Protein AF-A0A1V9RCN2-F1 (afdb_monomer)

Nearest PDB structures (foldseek):
  7xe4-assembly1_F  TM=6.080E-01  e=4.441E+00  Saccharomyces cerevisiae
  7spa-assembly1_C  TM=5.576E-01  e=6.032E+00  Lama glama
  8tqi-assembly1_C  TM=5.115E-01  e=6.032E+00  Homo sapiens
  9aso-assembly1_A  TM=3.128E-01  e=3.696E+00  Homo sapiens

Foldseek 3Di:
DFDQDLVQCATPVRHGDKDKDWAWDDDPDPPPFTKTWIAIDGSVCVVVVPPVSGFFPQDPPPDVPDPCLVVDPPDDPVVVPPSPRKGFDIDGPVCVVDRHIDD

Sequence (103 aa):
MVQGNALTKIDGDGNPIIFSEWQLLPIVGNIKHQRVQRLEYTFQDILDGKEESQGVLTHKDSEELDLFDFLDEDYNPEEEEQDIKKQYAPVRITKVYKKELEG

Solvent-accessible surface area (backbone atoms only — not comparable to full-atom values): 6584 Å² total; per-residue (Å²): 135,84,76,52,40,79,92,76,38,20,33,86,87,69,46,71,37,74,44,80,45,75,47,78,50,83,81,65,83,90,58,90,65,67,36,27,29,51,32,46,40,41,56,62,41,64,72,71,64,52,72,84,47,70,16,39,50,86,61,83,68,84,70,84,71,62,94,58,52,85,74,46,97,81,62,52,79,77,64,78,66,57,81,60,73,40,32,44,41,76,34,44,63,94,47,67,90,57,91,55,72,45,128

Organism: NCBI:txid1624

Radius of gyration: 17.19 Å; Cα contacts (8 Å, |Δi|>4): 131; chains: 1; bounding box: 36×39×43 Å

Structure (mmCIF, N/CA/C/O backbone):
data_AF-A0A1V9RCN2-F1
#
_entry.id   AF-A0A1V9RCN2-F1
#
loop_
_atom_site.group_PDB
_atom_site.id
_atom_site.type_symbol
_atom_site.label_atom_id
_atom_site.label_alt_id
_atom_site.label_comp_id
_atom_site.label_asym_id
_atom_site.label_entity_id
_atom_site.label_seq_id
_atom_site.pdbx_PDB_ins_code
_atom_site.Cartn_x
_atom_site.Cartn_y
_atom_site.Cartn_z
_atom_site.occupancy
_atom_site.B_iso_or_equiv
_atom_site.auth_seq_id
_atom_site.auth_comp_id
_atom_site.auth_asym_id
_atom_site.auth_atom_id
_atom_site.pdbx_PDB_model_num
ATOM 1 N N . MET A 1 1 ? -15.972 -9.422 -1.942 1.00 46.81 1 MET A N 1
ATOM 2 C CA . MET A 1 1 ? -15.742 -8.001 -1.612 1.00 46.81 1 MET A CA 1
ATOM 3 C C . MET A 1 1 ? -16.714 -7.650 -0.504 1.00 46.81 1 MET A C 1
ATOM 5 O O . MET A 1 1 ? -17.905 -7.581 -0.778 1.00 46.81 1 MET A O 1
ATOM 9 N N . VAL A 1 2 ? -16.239 -7.550 0.737 1.00 54.41 2 VAL A N 1
ATOM 10 C CA . VAL A 1 2 ? -17.045 -7.022 1.847 1.00 54.41 2 VAL A CA 1
ATOM 11 C C . VAL A 1 2 ? -16.967 -5.502 1.754 1.00 54.41 2 VAL A C 1
ATOM 13 O O . VAL A 1 2 ? -15.885 -4.943 1.589 1.00 54.41 2 VAL A O 1
ATOM 16 N N . GLN A 1 3 ? -18.118 -4.836 1.743 1.00 61.38 3 GLN A N 1
ATOM 17 C CA . GLN A 1 3 ? -18.186 -3.383 1.659 1.00 61.38 3 GLN A CA 1
ATOM 18 C C . GLN A 1 3 ? -17.971 -2.812 3.064 1.00 61.38 3 GLN A C 1
ATOM 20 O O . GLN A 1 3 ? -18.799 -3.031 3.944 1.00 61.38 3 GLN A O 1
ATOM 25 N N . GLY A 1 4 ? -16.856 -2.114 3.285 1.00 73.00 4 GLY A N 1
ATOM 26 C CA . GLY A 1 4 ? -16.598 -1.441 4.557 1.00 73.00 4 GLY A CA 1
ATOM 27 C C . GLY A 1 4 ? -17.447 -0.185 4.748 1.00 73.00 4 GLY A C 1
ATOM 28 O O . GLY A 1 4 ? -17.975 0.385 3.788 1.00 73.00 4 GLY A O 1
ATOM 29 N N . ASN A 1 5 ? -17.584 0.262 5.995 1.00 80.19 5 ASN A N 1
ATOM 30 C CA . ASN A 1 5 ? -18.309 1.478 6.335 1.00 80.19 5 ASN A CA 1
ATOM 31 C C . ASN A 1 5 ? -17.329 2.648 6.512 1.00 80.19 5 ASN A C 1
ATOM 33 O O . ASN A 1 5 ? -16.639 2.774 7.523 1.00 80.19 5 ASN A O 1
ATOM 37 N N . ALA A 1 6 ? -17.303 3.537 5.516 1.00 79.81 6 ALA A N 1
ATOM 38 C CA . ALA A 1 6 ? -16.411 4.695 5.493 1.00 79.81 6 ALA A CA 1
ATOM 39 C C . ALA A 1 6 ? -16.599 5.644 6.692 1.00 79.81 6 ALA A C 1
ATOM 41 O O . ALA A 1 6 ? -15.634 6.264 7.126 1.00 79.81 6 ALA A O 1
ATOM 42 N N . LEU A 1 7 ? -17.811 5.749 7.254 1.00 81.75 7 LEU A N 1
ATOM 43 C CA . LEU A 1 7 ? -18.071 6.621 8.407 1.00 81.75 7 LEU A CA 1
ATOM 44 C C . LEU A 1 7 ? -17.450 6.066 9.692 1.00 81.75 7 LEU A C 1
ATOM 46 O O . LEU A 1 7 ? -16.985 6.834 10.531 1.00 81.75 7 LEU A O 1
ATOM 50 N N . THR A 1 8 ? -17.441 4.741 9.846 1.00 83.31 8 THR A N 1
ATOM 51 C CA . THR A 1 8 ? -16.873 4.066 11.022 1.00 83.31 8 THR A CA 1
ATOM 52 C C . THR A 1 8 ? -15.419 3.657 10.824 1.00 83.31 8 THR A C 1
ATOM 54 O O . THR A 1 8 ? -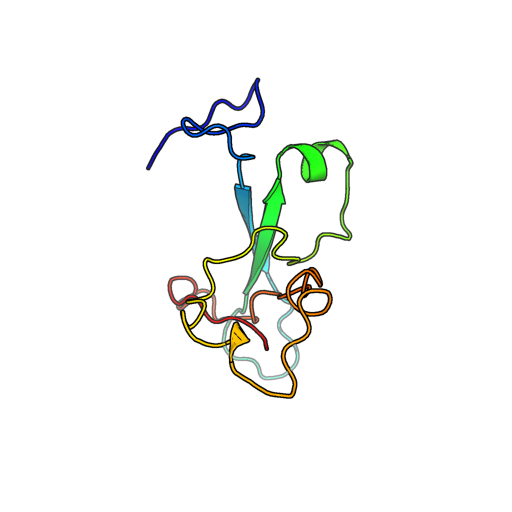14.794 3.217 11.782 1.00 83.31 8 THR A O 1
ATOM 57 N N . LYS A 1 9 ? -14.869 3.833 9.613 1.00 83.12 9 LYS A N 1
ATOM 58 C CA . LYS A 1 9 ? -13.482 3.504 9.231 1.00 83.12 9 LYS A CA 1
ATOM 59 C C . LYS A 1 9 ? -13.140 2.011 9.316 1.00 83.12 9 LYS A C 1
ATOM 61 O O . LYS A 1 9 ? -11.970 1.655 9.194 1.00 83.12 9 LYS A O 1
ATOM 66 N N . ILE A 1 10 ? -14.146 1.159 9.496 1.00 83.44 10 ILE A N 1
ATOM 67 C CA . ILE A 1 10 ? -14.001 -0.286 9.693 1.00 83.44 10 ILE A CA 1
ATOM 68 C C . ILE A 1 10 ? -14.810 -1.072 8.662 1.00 83.44 10 ILE A C 1
ATOM 70 O O . ILE A 1 10 ? -15.805 -0.577 8.118 1.00 83.44 10 ILE A O 1
ATOM 74 N N . ASP A 1 11 ? -14.370 -2.290 8.381 1.00 82.69 11 ASP A N 1
ATOM 75 C CA . ASP A 1 11 ? -15.083 -3.250 7.554 1.00 82.69 11 ASP A CA 1
ATOM 76 C C . ASP A 1 11 ? -16.183 -3.998 8.334 1.00 82.69 11 ASP A C 1
ATOM 78 O O . ASP A 1 11 ? -16.496 -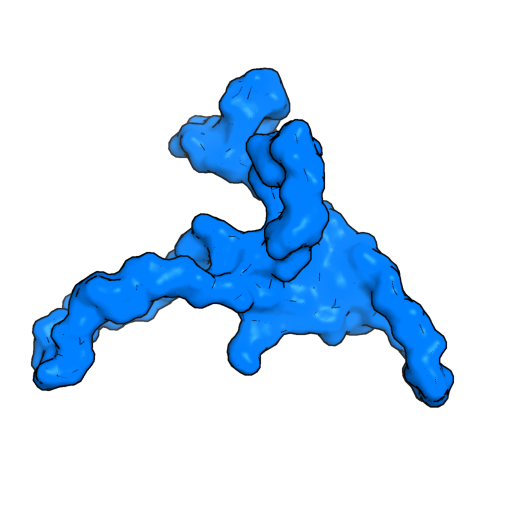3.672 9.482 1.00 82.69 11 ASP A O 1
ATOM 82 N N . GLY A 1 12 ? -16.828 -4.967 7.679 1.00 79.94 12 GLY A N 1
ATOM 83 C CA . GLY A 1 12 ? -17.887 -5.775 8.293 1.00 79.94 12 GLY A CA 1
ATOM 84 C C . GLY A 1 12 ? -17.404 -6.700 9.415 1.00 79.94 12 GLY A C 1
ATOM 85 O O . GLY A 1 12 ? -18.228 -7.141 10.212 1.00 79.94 12 GLY A O 1
ATOM 86 N N . ASP A 1 13 ? -16.096 -6.944 9.493 1.00 80.19 13 ASP A N 1
ATOM 87 C CA . ASP A 1 13 ? -15.444 -7.812 10.472 1.00 80.19 13 ASP A CA 1
ATOM 88 C C . ASP A 1 13 ? -14.817 -7.000 11.625 1.00 80.19 13 ASP A C 1
ATOM 90 O O . ASP A 1 13 ? -14.294 -7.565 12.584 1.00 80.19 13 ASP A O 1
ATOM 94 N N . GLY A 1 14 ? -14.919 -5.665 11.572 1.00 80.19 14 GLY A N 1
ATOM 95 C CA . GLY A 1 14 ? -14.399 -4.747 12.584 1.00 80.19 14 GLY A CA 1
ATOM 96 C C . GLY A 1 14 ? -12.949 -4.313 12.360 1.00 80.19 14 GLY A C 1
ATOM 97 O O . GLY A 1 14 ? -12.410 -3.585 13.193 1.00 80.19 14 GLY A O 1
ATOM 98 N N . ASN A 1 15 ? -12.328 -4.703 11.244 1.00 81.94 15 ASN A N 1
ATOM 99 C CA . ASN A 1 15 ? -10.955 -4.328 10.918 1.00 81.94 15 ASN A CA 1
ATOM 100 C C . ASN A 1 15 ? -10.905 -2.949 10.246 1.00 81.94 15 ASN A C 1
ATOM 102 O O . ASN A 1 15 ? -11.861 -2.564 9.570 1.00 81.94 15 ASN A O 1
ATOM 106 N N . PRO A 1 16 ? -9.801 -2.192 10.372 1.00 83.12 16 PRO A N 1
ATOM 107 C CA . PRO A 1 16 ? -9.630 -0.937 9.648 1.00 83.12 16 PRO A CA 1
ATOM 108 C C . PRO A 1 16 ? -9.759 -1.119 8.131 1.00 83.12 16 PRO A C 1
ATOM 110 O O . PRO A 1 16 ? -9.200 -2.049 7.553 1.00 83.12 16 PRO A O 1
ATOM 113 N N . ILE A 1 17 ? -10.453 -0.195 7.462 1.00 82.56 17 ILE A N 1
ATOM 114 C CA . ILE A 1 17 ? -10.524 -0.192 5.995 1.00 82.56 17 ILE A CA 1
ATOM 115 C C . ILE A 1 17 ? -9.146 0.149 5.430 1.00 82.56 17 ILE A C 1
ATOM 117 O O . ILE A 1 17 ? -8.610 1.224 5.714 1.00 82.56 17 ILE A O 1
ATOM 121 N N . ILE A 1 18 ? -8.629 -0.743 4.585 1.00 81.50 18 ILE A N 1
ATOM 122 C CA . ILE A 1 18 ? -7.358 -0.578 3.878 1.00 81.50 18 ILE A CA 1
ATOM 123 C C . ILE A 1 18 ? -7.623 -0.050 2.465 1.00 81.50 18 ILE A C 1
ATOM 125 O O . ILE A 1 18 ? -8.390 -0.628 1.690 1.00 81.50 18 ILE A O 1
ATOM 129 N N . PHE A 1 19 ? -6.955 1.043 2.115 1.00 81.94 19 PHE A N 1
ATOM 130 C CA . PHE A 1 19 ? -6.921 1.620 0.778 1.00 81.94 19 PHE A CA 1
ATOM 131 C C . PHE A 1 19 ? -5.621 1.234 0.094 1.00 81.94 19 PHE A C 1
ATOM 133 O O . PHE A 1 19 ? -4.560 1.358 0.689 1.00 81.94 19 PHE A O 1
ATOM 140 N N . SER A 1 20 ? -5.698 0.808 -1.166 1.00 83.75 20 SER A N 1
ATOM 141 C CA . SER A 1 20 ? -4.515 0.592 -1.997 1.00 83.75 20 SER A CA 1
ATOM 142 C C . SER A 1 20 ? -4.390 1.680 -3.050 1.00 83.75 20 SER A C 1
ATOM 144 O O . SER A 1 20 ? -5.281 1.840 -3.886 1.00 83.75 20 SER A O 1
ATOM 146 N N . GLU A 1 21 ? -3.254 2.362 -3.057 1.00 85.44 21 GLU A N 1
ATOM 147 C CA . GLU A 1 21 ? -2.877 3.338 -4.071 1.00 85.44 21 GLU A CA 1
ATOM 148 C C . GLU A 1 21 ? -1.720 2.805 -4.923 1.00 85.44 21 GLU A C 1
ATOM 150 O O . GLU A 1 21 ? -0.880 2.037 -4.455 1.00 85.44 21 GLU A O 1
ATOM 155 N N . TRP A 1 22 ? -1.681 3.193 -6.198 1.00 87.62 22 TRP A N 1
ATOM 156 C CA . TRP A 1 22 ? -0.579 2.868 -7.102 1.00 87.62 22 TRP A CA 1
ATOM 157 C C . TRP A 1 22 ? 0.148 4.145 -7.509 1.00 87.62 22 TRP A C 1
ATOM 159 O O . TRP A 1 22 ? -0.346 4.904 -8.344 1.00 87.62 22 TRP A O 1
ATOM 169 N N . GLN A 1 23 ? 1.346 4.353 -6.966 1.00 88.50 23 GLN A N 1
ATOM 170 C CA . GLN A 1 23 ? 2.180 5.498 -7.310 1.00 88.50 23 GLN A CA 1
ATOM 171 C C . GLN A 1 23 ? 2.987 5.209 -8.581 1.00 88.50 23 GLN A C 1
ATOM 173 O O . GLN A 1 23 ? 3.684 4.196 -8.681 1.00 88.50 23 GLN A O 1
ATOM 178 N N . LEU A 1 24 ? 2.916 6.111 -9.564 1.00 89.94 24 LEU A N 1
ATOM 179 C CA . LEU A 1 24 ? 3.761 6.051 -10.758 1.00 89.94 24 LEU A CA 1
ATOM 180 C C . LEU A 1 24 ? 5.209 6.388 -10.388 1.00 89.94 24 LEU A C 1
ATOM 182 O O . LEU A 1 24 ? 5.486 7.467 -9.868 1.00 89.94 24 LEU A O 1
ATOM 186 N N . LEU A 1 25 ? 6.141 5.494 -10.716 1.00 88.50 25 LEU A N 1
ATOM 187 C CA . LEU A 1 25 ? 7.565 5.756 -10.524 1.00 88.50 25 LEU A CA 1
ATOM 188 C C . LEU A 1 25 ? 8.159 6.484 -11.737 1.00 88.50 25 LEU A C 1
ATOM 190 O O . LEU A 1 25 ? 7.764 6.203 -12.875 1.00 88.50 25 LEU A O 1
ATOM 194 N N . PRO A 1 26 ? 9.127 7.393 -11.532 1.00 86.31 26 PRO A N 1
ATOM 195 C CA . PRO A 1 26 ? 9.784 8.081 -12.633 1.00 86.31 26 PRO A CA 1
ATOM 196 C C . PRO A 1 26 ? 10.500 7.086 -13.554 1.00 86.31 26 PRO A C 1
ATOM 198 O O . PRO A 1 26 ? 11.103 6.103 -13.115 1.00 86.31 26 PRO A O 1
ATOM 201 N N . ILE A 1 27 ? 10.458 7.355 -14.857 1.00 83.81 27 ILE A N 1
ATOM 202 C CA . ILE A 1 27 ? 11.210 6.585 -15.849 1.00 83.81 27 ILE A CA 1
ATOM 203 C C . ILE A 1 27 ? 12.652 7.100 -15.829 1.00 83.81 27 ILE A C 1
ATOM 205 O O . ILE A 1 27 ? 12.944 8.167 -16.363 1.00 83.81 27 ILE A O 1
ATOM 209 N N . VAL A 1 28 ? 13.556 6.353 -15.195 1.00 79.44 28 VAL A N 1
ATOM 210 C CA . VAL A 1 28 ? 14.982 6.706 -15.111 1.00 79.44 28 VAL A CA 1
ATOM 211 C C . VAL A 1 28 ? 15.787 5.887 -16.125 1.00 79.44 28 VAL A C 1
ATOM 213 O O . VAL A 1 28 ? 15.705 4.661 -16.156 1.00 79.44 28 VAL A O 1
ATOM 216 N N . GLY A 1 29 ? 16.589 6.546 -16.965 1.00 74.94 29 GLY A N 1
ATOM 217 C CA . GLY A 1 29 ? 17.472 5.883 -17.935 1.00 74.94 29 GLY A CA 1
ATOM 218 C C . GLY A 1 29 ? 16.731 5.136 -19.058 1.00 74.94 29 GLY A C 1
ATOM 219 O O . GLY A 1 29 ? 15.740 5.620 -19.593 1.00 74.94 29 GLY A O 1
ATOM 220 N N . ASN A 1 30 ? 17.214 3.941 -19.425 1.00 73.94 30 ASN A N 1
ATOM 221 C CA . ASN A 1 30 ? 16.687 3.124 -20.537 1.00 73.94 30 ASN A CA 1
ATOM 222 C C . ASN A 1 30 ? 15.507 2.209 -20.142 1.00 73.94 30 ASN A C 1
ATOM 224 O O . ASN A 1 30 ? 15.289 1.158 -20.757 1.00 73.94 30 ASN A O 1
ATOM 228 N N . ILE A 1 31 ? 14.755 2.552 -19.094 1.00 74.12 31 ILE A N 1
ATOM 229 C CA . ILE A 1 31 ? 13.608 1.749 -18.662 1.00 74.12 31 ILE A CA 1
ATOM 230 C C . ILE A 1 31 ? 12.513 1.821 -19.735 1.00 74.12 31 ILE A C 1
ATOM 232 O O . ILE A 1 31 ? 11.888 2.852 -19.954 1.00 74.12 31 ILE A O 1
ATOM 236 N N . LYS A 1 32 ? 12.256 0.690 -20.400 1.00 77.88 32 LYS A N 1
ATOM 237 C CA . LYS A 1 32 ? 11.280 0.590 -21.502 1.00 77.88 32 LYS A CA 1
ATOM 238 C C . LYS A 1 32 ? 9.815 0.549 -21.053 1.00 77.88 32 LYS A C 1
ATOM 240 O O . LYS A 1 32 ? 8.923 0.577 -21.895 1.00 77.88 32 LYS A O 1
ATOM 245 N N . HIS A 1 33 ? 9.550 0.398 -19.756 1.00 84.44 33 HIS A N 1
ATOM 246 C CA . HIS A 1 33 ? 8.208 0.133 -19.238 1.00 84.44 33 HIS A CA 1
ATOM 247 C C . HIS A 1 33 ? 7.921 0.945 -17.977 1.00 84.44 33 HIS A C 1
ATOM 249 O O . HIS A 1 33 ? 8.720 0.921 -17.043 1.00 84.44 33 HIS A O 1
ATOM 255 N N . GLN A 1 34 ? 6.746 1.575 -17.923 1.00 89.44 34 GLN A N 1
ATOM 256 C CA . GLN A 1 34 ? 6.255 2.267 -16.734 1.00 89.44 34 GLN A CA 1
ATOM 257 C C . GLN A 1 34 ? 6.164 1.299 -15.546 1.00 89.44 34 GLN A C 1
ATOM 259 O O . GLN A 1 34 ? 5.549 0.227 -15.646 1.00 89.44 34 GLN A O 1
ATOM 264 N N . ARG A 1 35 ? 6.776 1.686 -14.425 1.00 89.81 35 ARG A N 1
ATOM 265 C CA . ARG A 1 35 ? 6.686 0.969 -13.150 1.00 89.81 35 ARG A CA 1
ATOM 266 C C . ARG A 1 35 ? 5.782 1.723 -12.186 1.00 89.81 35 ARG A C 1
ATOM 268 O O . ARG A 1 35 ? 5.637 2.941 -12.288 1.00 89.81 35 ARG A O 1
ATOM 275 N N . VAL A 1 36 ? 5.177 0.981 -11.276 1.00 89.88 36 VAL A N 1
ATOM 276 C CA . VAL A 1 36 ? 4.347 1.498 -10.197 1.00 89.88 36 VAL A CA 1
ATOM 277 C C . VAL A 1 36 ? 4.720 0.806 -8.900 1.00 89.88 36 VAL A C 1
ATOM 279 O O . VAL A 1 36 ? 5.158 -0.345 -8.922 1.00 89.88 36 VAL A O 1
ATOM 282 N N . GLN A 1 37 ? 4.537 1.505 -7.793 1.00 87.56 37 GLN A N 1
ATOM 283 C CA . GLN A 1 37 ? 4.660 0.945 -6.457 1.00 87.56 37 GLN A CA 1
ATOM 284 C C . GLN A 1 37 ? 3.290 0.979 -5.791 1.00 87.56 37 GLN A C 1
ATOM 286 O O . GLN A 1 37 ? 2.564 1.966 -5.928 1.00 87.56 37 GLN A O 1
ATOM 291 N N . ARG A 1 38 ? 2.913 -0.117 -5.128 1.00 85.94 38 ARG A N 1
ATOM 292 C CA . ARG A 1 38 ? 1.679 -0.161 -4.344 1.00 85.94 38 ARG A CA 1
ATOM 293 C C . ARG A 1 38 ? 1.945 0.432 -2.972 1.00 85.94 38 ARG A C 1
ATOM 295 O O . ARG A 1 38 ? 2.946 0.099 -2.346 1.00 85.94 38 ARG A O 1
ATOM 302 N N . LEU A 1 39 ? 1.022 1.254 -2.512 1.00 83.69 39 LEU A N 1
ATOM 303 C CA . LEU A 1 39 ? 1.011 1.828 -1.178 1.00 83.69 39 LEU A CA 1
ATOM 304 C C . LEU A 1 39 ? -0.314 1.451 -0.527 1.00 83.69 39 LEU A C 1
ATOM 306 O O . LEU A 1 39 ? -1.336 1.365 -1.215 1.00 83.69 39 LEU A O 1
ATOM 310 N N . GLU A 1 40 ? -0.294 1.179 0.772 1.00 83.50 40 GLU A N 1
ATOM 311 C CA . GLU A 1 40 ? -1.492 0.834 1.526 1.00 83.50 40 GLU A CA 1
ATOM 312 C C . GLU A 1 40 ? -1.640 1.738 2.740 1.00 83.50 40 GLU A C 1
ATOM 314 O O . GLU A 1 40 ? -0.665 2.031 3.423 1.00 83.50 40 GLU A O 1
ATOM 319 N N . TYR A 1 41 ? -2.872 2.180 2.979 1.00 79.81 41 TYR A N 1
ATOM 320 C CA . TYR A 1 41 ? -3.201 3.162 4.005 1.00 79.81 41 TYR A CA 1
ATOM 321 C C . TYR A 1 41 ? -4.477 2.764 4.724 1.00 79.81 41 TYR A C 1
ATOM 323 O O . TYR A 1 41 ? -5.427 2.298 4.088 1.00 79.81 41 TYR A O 1
ATOM 331 N N . THR A 1 42 ? -4.554 3.016 6.028 1.00 83.88 42 THR A N 1
ATOM 332 C CA . THR A 1 42 ? -5.845 3.004 6.717 1.00 83.88 42 THR A CA 1
ATOM 333 C C . THR A 1 42 ? -6.563 4.339 6.529 1.00 83.88 42 THR A C 1
ATOM 335 O O . THR A 1 42 ? -5.961 5.364 6.204 1.00 83.88 42 THR A O 1
ATOM 338 N N . PHE A 1 43 ? -7.870 4.368 6.793 1.00 82.81 43 PHE A N 1
ATOM 339 C CA . PHE A 1 43 ? -8.625 5.627 6.803 1.00 82.81 43 PHE A CA 1
ATOM 340 C C . PHE A 1 43 ? -8.017 6.659 7.772 1.00 82.81 43 PHE A C 1
ATOM 342 O O . PHE A 1 43 ? -8.049 7.859 7.507 1.00 82.81 43 PHE A O 1
ATOM 349 N N . GLN A 1 44 ? -7.470 6.201 8.903 1.00 81.31 44 GLN A N 1
ATOM 350 C CA . GLN A 1 44 ? -6.868 7.088 9.893 1.00 81.31 44 GLN A CA 1
ATOM 351 C C . GLN A 1 44 ? -5.563 7.703 9.378 1.00 81.31 44 GLN A C 1
ATOM 353 O O . GLN A 1 44 ? -5.37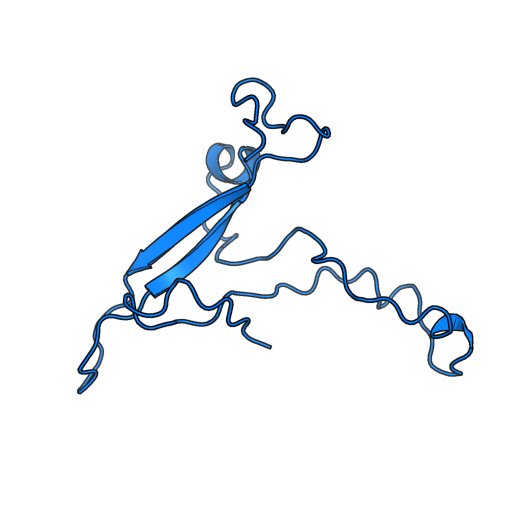0 8.900 9.559 1.00 81.31 44 GLN A O 1
ATOM 358 N N . ASP A 1 45 ? -4.733 6.942 8.660 1.00 80.62 45 ASP A N 1
ATOM 359 C CA . ASP A 1 45 ? -3.484 7.456 8.077 1.00 80.62 45 ASP A CA 1
ATOM 360 C C . ASP A 1 45 ? -3.738 8.581 7.068 1.00 80.62 45 ASP A C 1
ATOM 362 O O . ASP A 1 45 ? -3.025 9.587 7.060 1.00 80.62 45 ASP A O 1
ATOM 366 N N . ILE A 1 46 ? -4.804 8.445 6.269 1.00 82.12 46 ILE A N 1
ATOM 367 C CA . ILE A 1 46 ? -5.244 9.476 5.319 1.00 82.12 46 ILE A CA 1
ATOM 368 C C . ILE A 1 46 ? -5.687 10.745 6.060 1.00 82.12 46 ILE A C 1
ATOM 370 O O . ILE A 1 46 ? -5.345 11.852 5.648 1.00 82.12 46 ILE A O 1
ATOM 374 N N . LEU A 1 47 ? -6.444 10.604 7.153 1.00 83.56 47 LEU A N 1
ATOM 375 C CA . LEU A 1 47 ? -6.913 11.745 7.949 1.00 83.56 47 LEU A CA 1
ATOM 376 C C . LEU A 1 47 ? -5.776 12.458 8.683 1.00 83.56 47 LEU A C 1
ATOM 378 O O . LEU A 1 47 ? -5.793 13.682 8.787 1.00 83.56 47 LEU A O 1
ATOM 382 N N . ASP A 1 48 ? -4.802 11.697 9.174 1.00 84.25 48 ASP A N 1
ATOM 383 C CA . ASP A 1 48 ? -3.639 12.219 9.888 1.00 84.25 48 ASP A CA 1
ATOM 384 C C . ASP A 1 48 ? -2.611 12.858 8.936 1.00 84.25 48 ASP A C 1
ATOM 386 O O . ASP A 1 48 ? -1.653 13.479 9.395 1.00 84.25 48 ASP A O 1
ATOM 390 N N . GLY A 1 49 ? -2.789 12.713 7.616 1.00 74.19 49 GLY A N 1
ATOM 391 C CA . GLY A 1 49 ? -1.857 13.227 6.613 1.00 74.19 49 GLY A CA 1
ATOM 392 C C . GLY A 1 49 ? -0.488 12.549 6.675 1.00 74.19 49 GLY A C 1
ATOM 393 O O . GLY A 1 49 ? 0.524 13.167 6.346 1.00 74.19 49 GLY A O 1
ATOM 394 N N . LYS A 1 50 ? -0.432 11.291 7.133 1.00 66.88 50 LYS A N 1
ATOM 395 C CA . LYS A 1 50 ? 0.820 10.539 7.253 1.00 66.88 50 LYS A CA 1
ATOM 396 C C . LYS A 1 50 ? 1.317 10.105 5.876 1.00 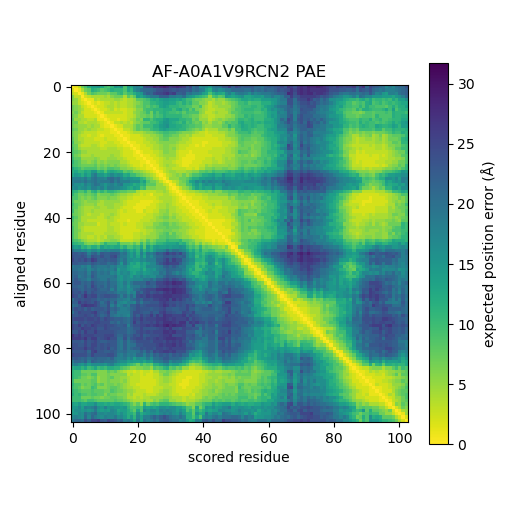66.88 50 LYS A C 1
ATOM 398 O O . LYS A 1 50 ? 1.082 8.976 5.453 1.00 66.88 50 LYS A O 1
ATOM 403 N N . GLU A 1 51 ? 2.081 10.972 5.217 1.00 58.09 51 GLU A N 1
ATOM 404 C CA . GLU A 1 51 ? 2.822 10.607 4.002 1.00 58.09 51 GLU A CA 1
ATOM 405 C C . GLU A 1 51 ? 3.865 9.505 4.276 1.00 58.09 51 GLU A C 1
ATOM 407 O O . GLU A 1 51 ? 4.145 8.699 3.398 1.00 58.09 51 GLU A O 1
ATOM 412 N N . GLU A 1 52 ? 4.387 9.410 5.507 1.00 48.56 52 GLU A N 1
ATOM 413 C CA . GLU A 1 52 ? 5.448 8.467 5.914 1.00 48.56 52 GLU A CA 1
ATOM 414 C C . GLU A 1 52 ? 5.013 6.998 6.027 1.00 48.56 52 GLU A C 1
ATOM 416 O O . GLU A 1 52 ? 5.854 6.114 6.185 1.00 48.56 52 GLU A O 1
ATOM 421 N N . SER A 1 53 ? 3.721 6.698 5.883 1.00 48.94 53 SER A N 1
ATOM 422 C CA . SER A 1 53 ? 3.232 5.318 5.745 1.00 48.94 53 SER A CA 1
ATOM 423 C C . SER A 1 53 ? 3.439 4.775 4.322 1.00 48.94 53 SER A C 1
ATOM 425 O O . SER A 1 53 ? 2.679 3.934 3.852 1.00 48.94 53 SER A O 1
ATOM 427 N N . GLN A 1 54 ? 4.476 5.249 3.614 1.00 49.44 54 GLN A N 1
ATOM 428 C CA . GLN A 1 54 ? 4.838 4.759 2.286 1.00 49.44 54 GLN A CA 1
ATOM 429 C C . GLN A 1 54 ? 5.130 3.260 2.352 1.00 49.44 54 GLN A C 1
ATOM 431 O O . GLN A 1 54 ? 6.211 2.822 2.740 1.00 49.44 54 GLN A O 1
ATOM 436 N N . GLY A 1 55 ? 4.119 2.477 1.996 1.00 47.03 55 GLY A N 1
ATOM 437 C CA . GLY A 1 55 ? 4.218 1.043 1.826 1.00 47.03 55 GLY A CA 1
ATOM 438 C C . GLY A 1 55 ? 4.356 0.246 3.113 1.00 47.03 55 GLY A C 1
ATOM 439 O O . GLY A 1 55 ? 4.641 -0.926 2.987 1.00 47.03 55 GLY A O 1
ATOM 440 N N . VAL A 1 56 ? 4.177 0.800 4.316 1.00 51.06 56 VAL A N 1
ATOM 441 C CA . VAL A 1 56 ? 4.252 -0.028 5.531 1.00 51.06 56 VAL A CA 1
ATOM 442 C C . VAL A 1 56 ? 3.010 -0.910 5.609 1.00 51.06 56 VAL A C 1
ATOM 444 O O . VAL A 1 56 ? 1.916 -0.423 5.890 1.00 51.06 56 VAL A O 1
ATOM 447 N N . LEU A 1 57 ? 3.184 -2.212 5.386 1.00 52.66 57 LEU A N 1
ATOM 448 C CA . LEU A 1 57 ? 2.201 -3.216 5.775 1.00 52.66 57 LEU A CA 1
ATOM 449 C C . LEU A 1 57 ? 2.060 -3.193 7.302 1.00 52.66 57 LEU A C 1
ATOM 451 O O . LEU A 1 57 ? 2.882 -3.742 8.022 1.00 52.66 57 LEU A O 1
ATOM 455 N N . THR A 1 58 ? 1.042 -2.494 7.801 1.00 50.56 58 THR A N 1
ATOM 456 C CA . THR A 1 58 ? 0.701 -2.436 9.237 1.00 50.56 58 THR A CA 1
ATOM 457 C C . THR A 1 58 ? -0.197 -3.586 9.679 1.00 50.56 58 THR A C 1
ATOM 459 O O . THR A 1 58 ? -0.534 -3.710 10.852 1.00 50.56 58 THR A O 1
ATOM 462 N N . HIS A 1 59 ? -0.631 -4.413 8.734 1.00 51.94 59 HIS A N 1
ATOM 463 C CA . HIS A 1 59 ? -1.379 -5.622 9.007 1.00 51.94 59 HIS A CA 1
ATOM 464 C C . HIS A 1 59 ? -0.419 -6.798 8.880 1.00 51.94 59 HIS A C 1
ATOM 466 O O . HIS A 1 59 ? 0.240 -6.946 7.851 1.00 51.94 59 HIS A O 1
ATOM 472 N N . LYS A 1 60 ? -0.363 -7.633 9.929 1.00 47.00 60 LYS A N 1
ATOM 473 C CA . LYS A 1 60 ? 0.165 -8.995 9.835 1.00 47.00 60 LYS A CA 1
ATOM 474 C C . LYS A 1 60 ? -0.607 -9.662 8.696 1.00 47.00 60 LYS A C 1
ATOM 476 O O . LYS A 1 60 ? -1.750 -10.083 8.882 1.00 47.00 60 LYS A O 1
ATOM 481 N N . ASP A 1 61 ? -0.009 -9.725 7.504 1.00 47.28 61 ASP A N 1
ATOM 482 C CA . ASP A 1 61 ? -0.325 -10.815 6.589 1.00 47.28 61 ASP A CA 1
ATOM 483 C C . ASP A 1 61 ? -0.236 -12.074 7.447 1.00 47.28 61 ASP A C 1
ATOM 485 O O . ASP A 1 61 ? 0.663 -12.179 8.282 1.00 47.28 61 ASP A O 1
ATOM 489 N N . SER A 1 62 ? -1.222 -12.960 7.334 1.00 47.69 62 SER A N 1
ATOM 490 C CA . SER A 1 62 ? -1.231 -14.223 8.060 1.00 47.69 62 SER A CA 1
ATOM 491 C C . SER A 1 62 ? 0.031 -14.991 7.678 1.00 47.69 62 SER A C 1
ATOM 493 O O . SER A 1 62 ? 0.044 -15.704 6.674 1.00 47.69 62 SER A O 1
ATOM 495 N N . GLU A 1 63 ? 1.110 -14.770 8.421 1.00 51.19 63 GLU A N 1
ATOM 496 C CA . GLU A 1 63 ? 2.284 -15.611 8.387 1.00 51.19 63 GLU A CA 1
ATOM 497 C C . GLU A 1 63 ? 1.775 -16.984 8.806 1.00 51.19 63 GLU A C 1
ATOM 499 O O . GLU A 1 63 ? 1.009 -17.126 9.765 1.00 51.19 63 GLU A O 1
ATOM 504 N N . GLU A 1 64 ? 2.075 -17.974 7.978 1.00 51.91 64 GLU A N 1
ATOM 505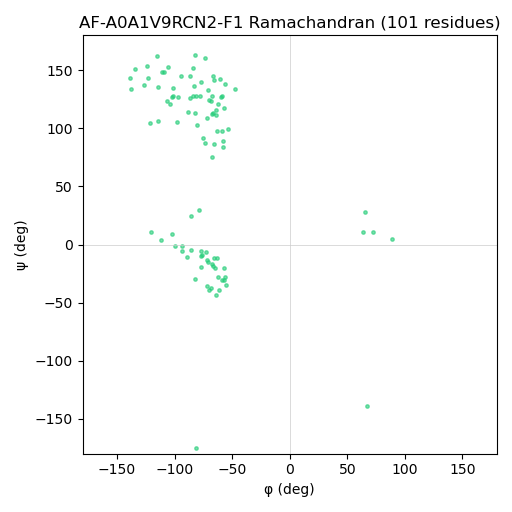 C CA . GLU A 1 64 ? 1.813 -19.368 8.285 1.00 51.91 64 GLU A CA 1
ATOM 506 C C . GLU A 1 64 ? 2.735 -19.691 9.467 1.00 51.91 64 GLU A C 1
ATOM 508 O O . GLU A 1 64 ? 3.891 -20.041 9.269 1.00 51.91 64 GLU A O 1
ATOM 513 N N . LEU A 1 65 ? 2.266 -19.418 10.690 1.00 56.78 65 LEU A N 1
ATOM 514 C CA . LEU A 1 65 ? 2.994 -19.737 11.913 1.00 56.78 65 LEU A CA 1
ATOM 515 C C . LEU A 1 65 ? 3.143 -21.254 11.940 1.00 56.78 65 LEU A C 1
ATOM 517 O O . LEU A 1 65 ? 2.124 -21.962 11.898 1.00 56.78 65 LEU A O 1
ATOM 521 N N . ASP A 1 66 ? 4.377 -21.758 11.968 1.00 63.91 66 ASP A N 1
ATOM 522 C CA . ASP A 1 66 ? 4.562 -23.182 12.174 1.00 63.91 66 ASP A CA 1
ATOM 523 C C . ASP A 1 66 ? 4.107 -23.471 13.604 1.00 63.91 66 ASP A C 1
ATOM 525 O O . ASP A 1 66 ? 4.491 -22.817 14.576 1.00 63.91 66 ASP A O 1
ATOM 529 N N . LEU A 1 67 ? 3.222 -24.456 13.749 1.00 75.25 67 LEU A N 1
ATOM 530 C CA . LEU A 1 67 ? 2.606 -24.770 15.034 1.00 75.25 67 LEU A CA 1
ATOM 531 C C . LEU A 1 67 ? 3.650 -25.224 16.067 1.00 75.25 67 LEU A C 1
ATOM 533 O O . LEU A 1 67 ? 3.309 -25.350 17.239 1.00 75.25 67 LEU A O 1
ATOM 537 N N . PHE A 1 68 ? 4.880 -25.506 15.628 1.00 81.81 68 PHE A N 1
ATOM 538 C CA . PHE A 1 68 ? 5.981 -26.039 16.416 1.00 81.81 68 PHE A CA 1
ATOM 539 C C . PHE A 1 68 ? 7.150 -25.065 16.625 1.00 81.81 68 PHE A C 1
ATOM 541 O O . PHE A 1 68 ? 8.100 -25.468 17.290 1.00 81.81 68 PHE A O 1
ATOM 548 N N . ASP A 1 69 ? 7.072 -23.809 16.167 1.00 75.94 69 ASP A N 1
ATOM 549 C CA . ASP A 1 69 ? 8.158 -22.817 16.329 1.00 75.94 69 ASP A CA 1
ATOM 550 C C . ASP A 1 69 ? 8.555 -22.610 17.807 1.00 75.94 69 ASP A C 1
ATOM 552 O O . ASP A 1 69 ? 9.714 -22.377 18.134 1.00 75.94 69 ASP A O 1
ATOM 556 N N . PHE A 1 70 ? 7.620 -22.817 18.744 1.00 73.94 70 PHE A N 1
ATOM 557 C CA . PHE A 1 70 ? 7.876 -22.746 20.190 1.00 73.94 70 PHE A CA 1
ATOM 558 C C . PHE A 1 70 ? 8.830 -23.829 20.736 1.00 73.94 70 PHE A C 1
ATOM 560 O O . PHE A 1 70 ? 9.204 -23.780 21.911 1.00 73.94 70 PHE A O 1
ATOM 567 N N . LEU A 1 71 ? 9.144 -24.860 19.942 1.00 81.81 71 LEU A N 1
ATOM 568 C CA . LEU A 1 71 ? 10.063 -25.937 20.317 1.00 81.81 71 LEU A CA 1
ATOM 569 C C . LEU A 1 71 ? 11.521 -25.626 19.962 1.00 81.81 71 LEU A C 1
ATOM 571 O O . LEU A 1 71 ? 12.403 -26.358 20.420 1.00 81.81 71 LEU A O 1
ATOM 575 N N . ASP A 1 72 ? 11.773 -24.576 19.181 1.00 81.50 72 ASP A N 1
ATOM 576 C CA . ASP A 1 72 ? 13.123 -24.191 18.793 1.00 81.50 72 ASP A CA 1
ATOM 577 C C . ASP A 1 72 ? 13.854 -23.478 19.938 1.00 81.50 72 ASP A C 1
ATOM 579 O O . ASP A 1 72 ? 13.297 -22.668 20.678 1.00 81.50 72 ASP A O 1
ATOM 583 N N . GLU A 1 73 ? 15.142 -23.797 20.090 1.00 76.62 73 GLU A N 1
ATOM 584 C CA . GLU A 1 73 ? 15.997 -23.295 21.178 1.00 76.62 73 GLU A CA 1
ATOM 585 C C . GLU A 1 73 ? 16.248 -21.774 21.074 1.00 76.62 73 GLU A C 1
ATOM 587 O O . GLU A 1 73 ? 16.574 -21.132 22.073 1.00 76.62 73 GLU A O 1
ATOM 592 N N . ASP A 1 74 ? 16.011 -21.206 19.886 1.00 75.75 74 ASP A N 1
ATOM 593 C CA . ASP A 1 74 ? 16.134 -19.784 19.554 1.00 75.75 74 ASP A CA 1
ATOM 594 C C . ASP A 1 74 ? 14.770 -19.049 19.499 1.00 75.75 74 ASP A C 1
ATOM 596 O O . ASP A 1 74 ? 14.713 -17.896 19.070 1.00 75.75 74 ASP A O 1
ATOM 600 N N . TYR A 1 75 ? 13.660 -19.678 19.921 1.00 71.38 75 TYR A N 1
ATOM 601 C CA . TYR A 1 75 ? 12.331 -19.050 19.901 1.00 71.38 75 TYR A CA 1
ATOM 602 C C . TYR A 1 75 ? 12.262 -17.831 20.835 1.00 71.38 75 TYR A C 1
ATOM 604 O O . TYR A 1 75 ? 12.343 -17.957 22.063 1.00 71.38 75 TYR A O 1
ATOM 612 N N . ASN A 1 76 ? 12.058 -16.645 20.256 1.00 71.44 76 ASN A N 1
ATOM 613 C CA . ASN A 1 76 ? 11.872 -15.398 20.990 1.00 71.44 76 ASN A CA 1
ATOM 614 C C . ASN A 1 76 ? 10.516 -14.747 20.641 1.00 71.44 76 ASN A C 1
ATOM 616 O O . ASN A 1 76 ? 10.397 -14.116 19.588 1.00 71.44 76 ASN A O 1
ATOM 620 N N . PRO A 1 77 ? 9.502 -14.821 21.526 1.00 59.81 77 PRO A N 1
ATOM 621 C CA . PRO A 1 77 ? 8.172 -14.269 21.256 1.00 59.81 77 PRO A CA 1
ATOM 622 C C . PRO A 1 77 ? 8.165 -12.737 21.111 1.00 59.81 77 PRO A C 1
ATOM 624 O O . PRO A 1 77 ? 7.254 -12.186 20.501 1.00 59.81 77 PRO A O 1
ATOM 627 N N . GLU A 1 78 ? 9.178 -12.034 21.631 1.00 58.91 78 GLU A N 1
ATOM 628 C CA . GLU A 1 78 ? 9.301 -10.576 21.480 1.00 58.91 78 GLU A CA 1
ATOM 629 C C . GLU A 1 78 ? 9.813 -10.166 20.082 1.00 58.91 78 GLU A C 1
ATOM 631 O O . GLU A 1 78 ? 9.623 -9.024 19.662 1.00 58.91 78 GLU A O 1
ATOM 636 N N . GLU A 1 79 ? 10.443 -11.078 19.331 1.00 57.38 79 GLU A N 1
ATOM 637 C CA . GLU A 1 79 ? 10.895 -10.819 17.955 1.00 57.38 79 GLU A CA 1
ATOM 638 C C . GLU A 1 79 ? 9.772 -10.995 16.919 1.00 57.38 79 GLU A C 1
ATOM 640 O O . GLU A 1 79 ? 9.744 -10.261 15.932 1.00 57.38 79 GLU A O 1
ATOM 645 N N . GLU A 1 80 ? 8.793 -11.870 17.178 1.00 53.00 80 GLU A N 1
ATOM 646 C CA . GLU A 1 80 ? 7.610 -12.094 16.319 1.00 53.00 80 GLU A CA 1
ATOM 647 C C . GLU A 1 80 ? 6.597 -10.930 16.319 1.00 53.00 80 GLU A C 1
ATOM 649 O O . GLU A 1 80 ? 5.691 -10.870 15.476 1.00 53.00 80 GLU A O 1
ATOM 654 N N . GLU A 1 81 ? 6.703 -10.016 17.286 1.00 48.84 81 GLU A N 1
ATOM 655 C CA . GLU A 1 81 ? 5.873 -8.809 17.391 1.00 48.84 81 GLU A CA 1
ATOM 656 C C . GLU A 1 81 ? 6.508 -7.580 16.735 1.00 48.84 81 GLU A C 1
ATOM 658 O O . GLU A 1 81 ? 5.894 -6.512 16.710 1.00 48.84 81 GLU A O 1
ATOM 663 N N . GLN A 1 82 ? 7.719 -7.693 16.180 1.00 43.75 82 GLN A N 1
ATOM 664 C CA . GLN A 1 82 ? 8.291 -6.571 15.450 1.00 43.75 82 GLN A CA 1
ATOM 665 C C . GLN A 1 82 ? 7.457 -6.330 14.192 1.00 43.75 82 GLN A C 1
ATOM 667 O O . GLN A 1 82 ? 7.438 -7.155 13.284 1.00 43.75 82 GLN A O 1
ATOM 672 N N . ASP A 1 83 ? 6.771 -5.185 14.142 1.00 49.00 83 ASP A N 1
ATOM 673 C CA . ASP A 1 83 ? 6.114 -4.654 12.948 1.00 49.00 83 ASP A CA 1
ATOM 674 C C . ASP A 1 83 ? 7.166 -4.477 11.842 1.00 49.00 83 ASP A C 1
ATOM 676 O O . ASP A 1 83 ? 7.763 -3.406 11.663 1.00 49.00 83 ASP A O 1
ATOM 680 N N . ILE A 1 84 ? 7.452 -5.555 11.110 1.00 51.00 84 ILE A N 1
ATOM 681 C CA . ILE A 1 84 ? 8.364 -5.521 9.979 1.00 51.00 84 ILE A CA 1
ATOM 682 C C . ILE A 1 84 ? 7.698 -4.613 8.956 1.00 51.00 84 ILE A C 1
ATOM 684 O O . ILE A 1 84 ? 6.661 -4.950 8.384 1.00 51.00 84 ILE A O 1
ATOM 688 N N . LYS A 1 85 ? 8.294 -3.443 8.724 1.00 56.50 85 LYS A N 1
ATOM 689 C CA . LYS A 1 85 ? 7.858 -2.499 7.695 1.00 56.50 85 LYS A CA 1
ATOM 690 C C . LYS A 1 85 ? 8.108 -3.099 6.309 1.00 56.50 85 LYS A C 1
ATOM 692 O O . LYS A 1 85 ? 9.055 -2.719 5.629 1.00 56.50 85 LYS A O 1
ATOM 697 N N . LYS A 1 86 ? 7.284 -4.058 5.898 1.00 63.28 86 LYS A N 1
ATOM 698 C CA . LYS A 1 86 ? 7.341 -4.686 4.577 1.00 63.28 86 LYS A CA 1
ATOM 699 C C . LYS A 1 86 ? 6.696 -3.740 3.574 1.00 63.28 86 LYS A C 1
ATOM 701 O O . LYS A 1 86 ? 5.576 -3.306 3.818 1.00 63.28 86 LYS A O 1
ATOM 706 N N . GLN A 1 87 ? 7.395 -3.435 2.479 1.00 70.88 87 GLN A N 1
ATOM 707 C CA . GLN A 1 87 ? 6.894 -2.608 1.377 1.00 70.88 87 GLN A CA 1
ATOM 708 C C . GLN A 1 87 ? 6.637 -3.453 0.130 1.00 70.88 87 GLN A C 1
ATOM 710 O O . GLN A 1 87 ? 7.316 -4.446 -0.132 1.00 70.88 87 GLN A O 1
ATOM 715 N N . TYR A 1 88 ? 5.647 -3.060 -0.674 1.00 79.44 88 TYR A N 1
ATOM 716 C CA . TYR A 1 88 ? 5.450 -3.689 -1.978 1.00 79.44 88 TYR A CA 1
ATOM 717 C C . TYR A 1 88 ? 6.560 -3.272 -2.938 1.00 79.44 88 TYR A C 1
ATOM 719 O O . TYR A 1 88 ? 6.832 -2.079 -3.116 1.00 79.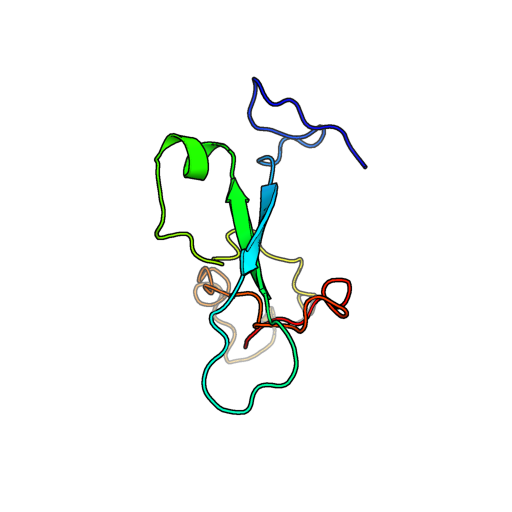44 88 TYR A O 1
ATOM 727 N N . ALA A 1 89 ? 7.126 -4.259 -3.630 1.00 83.19 89 ALA A N 1
ATOM 728 C CA . ALA A 1 89 ? 8.167 -4.018 -4.608 1.00 83.19 89 ALA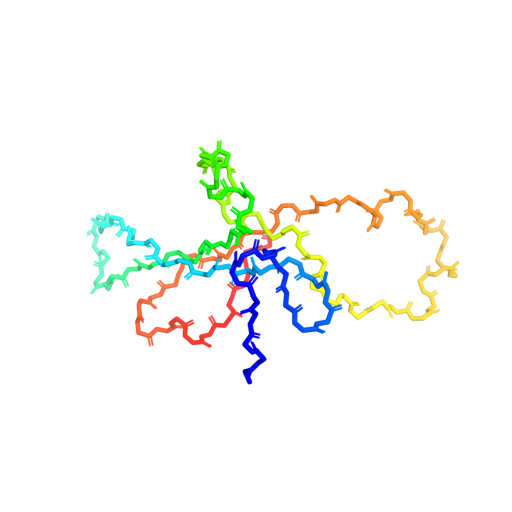 A CA 1
ATOM 729 C C . ALA A 1 89 ? 7.617 -3.229 -5.816 1.00 83.19 89 ALA A C 1
ATOM 731 O O . ALA A 1 89 ? 6.494 -3.462 -6.281 1.00 83.19 89 ALA A O 1
ATOM 732 N N . PRO A 1 90 ? 8.417 -2.336 -6.416 1.00 87.75 90 PRO A N 1
ATOM 733 C CA . PRO A 1 90 ? 8.091 -1.713 -7.690 1.00 87.75 90 PRO A CA 1
ATOM 734 C C . PRO A 1 90 ? 7.860 -2.723 -8.825 1.00 87.75 90 PRO A C 1
ATOM 736 O O . PRO A 1 90 ? 8.793 -3.377 -9.299 1.00 87.75 90 PRO A O 1
ATOM 739 N N . VAL A 1 91 ? 6.658 -2.764 -9.394 1.00 89.19 91 VAL A N 1
ATOM 740 C CA . VAL A 1 91 ? 6.299 -3.680 -10.493 1.00 89.19 91 VAL A CA 1
ATOM 741 C C . VAL A 1 91 ? 5.972 -2.929 -11.778 1.00 89.19 91 VAL A C 1
ATOM 743 O O . VAL A 1 91 ? 5.729 -1.726 -11.791 1.00 89.19 91 VAL A O 1
ATOM 746 N N . ARG A 1 92 ? 5.983 -3.623 -12.922 1.00 89.69 92 ARG A N 1
ATOM 747 C CA . ARG A 1 92 ? 5.483 -3.034 -14.178 1.00 89.69 92 ARG A CA 1
ATOM 748 C C . ARG A 1 92 ? 3.981 -2.800 -14.051 1.00 89.69 92 ARG A C 1
ATOM 750 O O . ARG A 1 92 ? 3.287 -3.686 -13.564 1.00 89.69 92 ARG A O 1
ATOM 757 N N . ILE A 1 93 ? 3.467 -1.694 -14.594 1.00 88.38 93 ILE A N 1
ATOM 758 C CA . ILE A 1 93 ? 2.024 -1.391 -14.531 1.00 88.38 93 ILE A CA 1
ATOM 759 C C . ILE A 1 93 ? 1.152 -2.507 -15.140 1.00 88.38 93 ILE A C 1
ATOM 761 O O . ILE A 1 93 ? 0.057 -2.785 -14.671 1.00 88.38 93 ILE A O 1
ATOM 765 N N . THR A 1 94 ? 1.667 -3.236 -16.133 1.00 88.75 94 THR A N 1
ATOM 766 C CA . THR A 1 94 ? 0.982 -4.387 -16.748 1.00 88.75 94 THR A CA 1
ATOM 767 C C . THR A 1 94 ? 1.022 -5.669 -15.912 1.00 88.75 94 THR A C 1
ATOM 769 O O . THR A 1 94 ? 0.431 -6.671 -16.305 1.00 88.75 94 THR A O 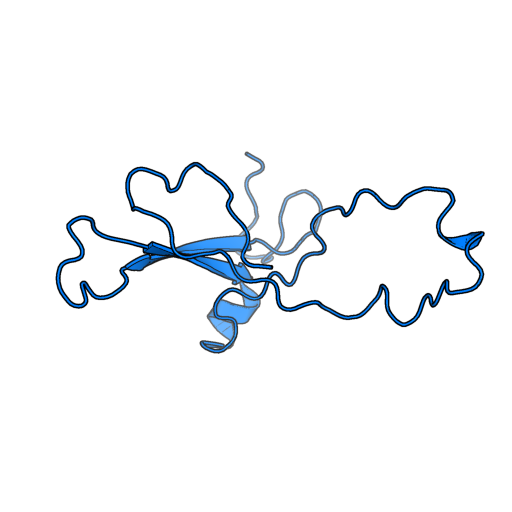1
ATOM 772 N N . LYS A 1 95 ? 1.741 -5.674 -14.785 1.00 86.56 95 LYS A N 1
ATOM 773 C CA . LYS A 1 95 ? 1.930 -6.820 -13.885 1.00 86.56 95 LYS A CA 1
ATOM 774 C C . LYS A 1 95 ? 1.424 -6.562 -12.459 1.00 86.56 95 LYS A C 1
ATOM 776 O O . LYS A 1 95 ? 1.671 -7.393 -11.600 1.00 86.56 95 LYS A O 1
ATOM 781 N N . VAL A 1 96 ? 0.685 -5.477 -12.214 1.00 82.50 96 VAL A N 1
ATOM 782 C CA . VAL A 1 96 ? 0.167 -5.092 -10.879 1.00 82.50 96 VAL A CA 1
ATOM 783 C C . VAL A 1 96 ? -0.710 -6.144 -10.194 1.00 82.50 96 VAL A C 1
ATOM 785 O O . VAL A 1 96 ? -0.864 -6.123 -8.982 1.00 82.50 96 VAL A O 1
ATOM 788 N N . TYR A 1 97 ? -1.269 -7.088 -10.954 1.00 79.50 97 TYR A N 1
ATOM 789 C CA . TYR A 1 97 ? -2.032 -8.214 -10.411 1.00 79.50 97 TYR A CA 1
ATOM 790 C C . TYR A 1 97 ? -1.153 -9.263 -9.707 1.00 79.50 97 TYR A C 1
ATOM 792 O O . TYR A 1 97 ? -1.680 -10.147 -9.035 1.00 79.50 97 TYR A O 1
ATOM 800 N N . LYS A 1 98 ? 0.173 -9.208 -9.885 1.00 74.75 98 LYS A N 1
ATOM 801 C CA . LYS A 1 98 ? 1.126 -10.074 -9.191 1.00 74.75 98 LYS A CA 1
ATOM 802 C C . LYS A 1 98 ? 1.506 -9.403 -7.875 1.00 74.75 98 LYS A C 1
ATOM 804 O O . LYS A 1 98 ? 2.114 -8.337 -7.890 1.00 74.75 98 LYS A O 1
ATOM 809 N N . LYS A 1 99 ? 1.128 -10.015 -6.753 1.00 63.47 99 LYS A N 1
ATOM 810 C CA . LYS A 1 99 ? 1.551 -9.581 -5.418 1.00 63.47 99 LYS A CA 1
ATOM 811 C C . LYS A 1 99 ? 3.011 -10.002 -5.211 1.00 63.47 99 LYS A C 1
ATOM 813 O O . LYS A 1 99 ? 3.268 -11.136 -4.830 1.00 63.47 99 LYS A O 1
ATOM 818 N N . GLU A 1 100 ? 3.948 -9.121 -5.545 1.00 67.31 100 GLU A N 1
ATOM 819 C CA . GLU A 1 100 ? 5.376 -9.285 -5.246 1.00 67.31 100 GLU A CA 1
ATOM 820 C C . GLU A 1 100 ? 5.717 -8.363 -4.059 1.00 67.31 100 GLU A C 1
ATOM 822 O O . GLU A 1 100 ? 5.471 -7.156 -4.123 1.00 67.31 100 GLU A O 1
ATOM 827 N N . LEU A 1 101 ? 6.214 -8.940 -2.961 1.00 63.94 101 LEU A N 1
ATOM 828 C CA . LEU A 1 101 ? 6.671 -8.217 -1.767 1.00 63.94 101 LEU A CA 1
ATOM 829 C C . LEU A 1 101 ? 8.185 -7.978 -1.860 1.00 63.94 101 LEU A C 1
ATOM 831 O O . LEU A 1 101 ? 8.902 -8.817 -2.408 1.00 63.94 101 LEU A O 1
ATOM 835 N N . GLU A 1 102 ? 8.660 -6.837 -1.360 1.00 51.03 102 GLU A N 1
ATOM 836 C CA . GLU A 1 102 ? 10.091 -6.587 -1.163 1.00 51.03 102 GLU A CA 1
ATOM 837 C C . GLU A 1 102 ? 10.480 -7.136 0.217 1.00 51.03 102 GLU A C 1
ATOM 839 O O . GLU A 1 102 ? 9.804 -6.845 1.206 1.00 51.03 102 GLU A O 1
ATOM 844 N N . GLY A 1 103 ? 11.497 -8.000 0.255 1.00 41.91 103 GLY A N 1
ATOM 845 C CA . GLY A 1 103 ? 12.039 -8.619 1.468 1.00 41.91 103 GLY A CA 1
ATOM 846 C C . GLY A 1 103 ? 13.461 -8.158 1.721 1.00 41.91 103 GLY A C 1
ATOM 847 O O . GLY A 1 103 ? 14.172 -7.914 0.717 1.00 41.91 103 GLY A O 1
#

Secondary structure (DSSP, 8-state):
----BTTTTB-TTSPBPEEEEEEEPP--TT--S-EEEEEEEEHHHHHTT-TT-TT---S-------TTGGGSTT--TTTTTS-----BPPEEGGGTTS-PBP-

pLDDT: mean 72.31, std 14.43, range [41.91, 8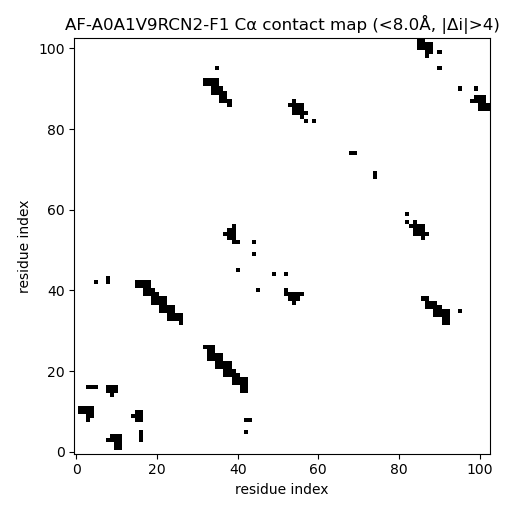9.94]

Mean predicted aligned error: 12.63 Å